Protein AF-A0A6N3BGV1-F1 (afdb_monomer_lite)

Structure (mmCIF, N/CA/C/O backbone):
data_AF-A0A6N3BGV1-F1
#
_entry.id   AF-A0A6N3BGV1-F1
#
loop_
_atom_site.group_PDB
_atom_site.id
_atom_site.type_symbol
_atom_site.label_atom_id
_atom_site.label_alt_id
_atom_site.label_comp_id
_atom_site.label_asym_id
_atom_site.label_entity_id
_atom_site.label_seq_id
_atom_site.pdbx_PDB_ins_code
_atom_site.Cartn_x
_atom_site.Cartn_y
_atom_site.Cartn_z
_atom_site.occupancy
_atom_site.B_iso_or_equiv
_atom_site.auth_seq_id
_atom_site.auth_comp_id
_atom_site.auth_asym_id
_atom_site.auth_atom_id
_atom_site.pdbx_PDB_model_num
ATOM 1 N N . MET A 1 1 ? 8.934 9.353 -20.964 1.00 65.31 1 MET A N 1
ATOM 2 C CA . MET A 1 1 ? 8.561 10.349 -19.938 1.00 65.31 1 MET A CA 1
ATOM 3 C C . MET A 1 1 ? 9.489 11.535 -20.100 1.00 65.31 1 MET A C 1
ATOM 5 O O . MET A 1 1 ? 10.690 11.306 -20.171 1.00 65.31 1 MET A O 1
ATOM 9 N N . ASP A 1 2 ? 8.966 12.751 -20.237 1.00 87.38 2 ASP A N 1
ATOM 10 C CA . ASP A 1 2 ? 9.803 13.955 -20.303 1.00 87.38 2 ASP A CA 1
ATOM 11 C C . ASP A 1 2 ? 10.305 14.365 -18.903 1.00 87.38 2 ASP A C 1
ATOM 13 O O . ASP A 1 2 ? 9.805 13.901 -17.872 1.00 87.38 2 ASP A O 1
ATOM 17 N N . TYR A 1 3 ? 11.333 15.218 -18.861 1.00 81.94 3 TYR A N 1
ATOM 18 C CA . TYR A 1 3 ? 11.948 15.681 -17.610 1.00 81.94 3 TYR A CA 1
ATOM 19 C C . TYR A 1 3 ? 10.944 16.352 -16.667 1.00 81.94 3 TYR A C 1
ATOM 21 O O . TYR A 1 3 ? 11.050 16.213 -15.447 1.00 81.94 3 TYR A O 1
ATOM 29 N N . LEU A 1 4 ? 9.959 17.058 -17.225 1.00 82.69 4 LEU A N 1
ATOM 30 C CA . LEU A 1 4 ? 8.923 17.727 -16.450 1.00 82.69 4 LEU A CA 1
ATOM 31 C C . LEU A 1 4 ? 8.037 16.708 -15.726 1.00 82.69 4 LEU A C 1
ATOM 33 O O . LEU A 1 4 ? 7.853 16.812 -14.514 1.00 82.69 4 LEU A O 1
ATOM 37 N N . SER A 1 5 ? 7.563 15.682 -16.436 1.00 84.00 5 SER A N 1
ATOM 38 C CA . SER A 1 5 ? 6.746 14.610 -15.859 1.00 84.00 5 SER A CA 1
ATOM 39 C C . SER A 1 5 ? 7.500 13.843 -14.773 1.00 84.00 5 SER A C 1
ATOM 41 O O . SER A 1 5 ? 6.928 13.525 -13.730 1.00 84.00 5 SER A O 1
ATOM 43 N N . HIS A 1 6 ? 8.799 13.594 -14.971 1.00 82.81 6 HIS A N 1
ATOM 44 C CA . HIS A 1 6 ? 9.640 12.955 -13.958 1.00 82.81 6 HIS A CA 1
ATOM 45 C C . HIS A 1 6 ? 9.761 13.814 -12.689 1.00 82.81 6 HIS A C 1
ATOM 47 O O . HIS A 1 6 ? 9.544 13.323 -11.582 1.00 82.81 6 HIS A O 1
ATOM 53 N N . ASN A 1 7 ? 10.028 15.113 -12.836 1.00 87.50 7 ASN A N 1
ATOM 54 C CA . ASN A 1 7 ? 10.204 16.006 -11.693 1.00 87.50 7 ASN A CA 1
ATOM 55 C C . ASN A 1 7 ? 8.891 16.217 -10.912 1.00 87.50 7 ASN A C 1
ATOM 57 O O .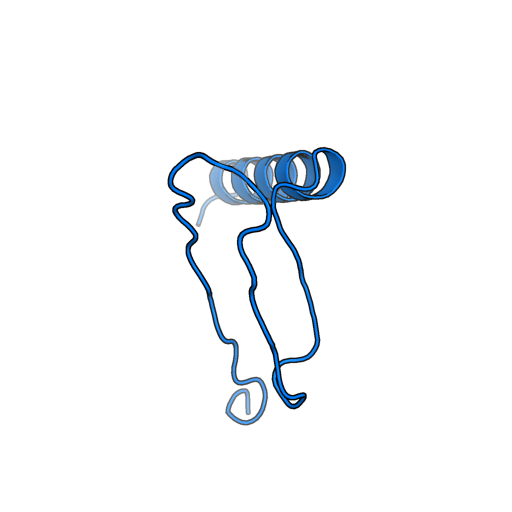 ASN A 1 7 ? 8.891 16.276 -9.681 1.00 87.50 7 ASN A O 1
ATOM 61 N N . VAL A 1 8 ? 7.750 16.279 -11.607 1.00 89.06 8 VAL A N 1
ATOM 62 C CA . VAL A 1 8 ? 6.423 16.333 -10.969 1.00 89.06 8 VAL A CA 1
ATOM 63 C C . VAL A 1 8 ? 6.153 15.057 -10.169 1.00 89.06 8 VAL A C 1
ATOM 65 O O . VAL A 1 8 ? 5.749 15.146 -9.010 1.00 89.06 8 VAL A O 1
ATOM 68 N N . SER A 1 9 ? 6.433 13.883 -10.746 1.00 85.81 9 SER A N 1
ATOM 69 C CA . SER A 1 9 ? 6.303 12.585 -10.068 1.00 85.81 9 SER A CA 1
ATOM 70 C C . SER A 1 9 ? 7.126 12.527 -8.778 1.00 85.81 9 SER A C 1
ATOM 72 O O . SER A 1 9 ? 6.595 12.201 -7.713 1.00 85.81 9 SER A O 1
ATOM 74 N N . GLU A 1 10 ? 8.404 12.898 -8.850 1.00 87.25 10 GLU A N 1
ATOM 75 C CA . GLU A 1 10 ? 9.318 12.853 -7.705 1.00 87.25 10 GLU A CA 1
ATOM 76 C C . GLU A 1 10 ? 8.901 13.811 -6.584 1.00 87.25 10 GLU A C 1
ATOM 78 O O . GLU A 1 10 ? 8.900 13.442 -5.406 1.00 87.25 10 GLU A O 1
ATOM 83 N N . ASN A 1 11 ? 8.484 15.034 -6.921 1.00 87.38 11 ASN A N 1
ATOM 84 C CA . ASN A 1 11 ? 8.010 15.985 -5.914 1.00 87.38 11 ASN A CA 1
ATOM 85 C C . ASN A 1 11 ? 6.691 15.538 -5.278 1.00 87.38 11 ASN A C 1
ATOM 87 O O . ASN A 1 11 ? 6.525 15.648 -4.061 1.00 87.38 11 ASN A O 1
ATOM 91 N N . LEU A 1 12 ? 5.777 14.963 -6.063 1.00 85.50 12 LEU A N 1
ATOM 92 C CA . LEU A 1 12 ? 4.534 14.409 -5.535 1.00 85.50 12 LEU A CA 1
ATOM 93 C C . LEU A 1 12 ? 4.814 13.243 -4.577 1.00 85.50 12 LEU A C 1
ATOM 95 O O . LEU A 1 12 ? 4.219 13.174 -3.501 1.00 85.50 12 LEU A O 1
ATOM 99 N N . LYS A 1 13 ? 5.759 12.363 -4.928 1.00 83.69 13 LYS A N 1
ATOM 100 C CA . LYS A 1 13 ? 6.204 11.257 -4.073 1.00 83.69 13 LYS A CA 1
ATOM 101 C C . LYS A 1 13 ? 6.762 11.768 -2.741 1.00 83.69 13 LYS A C 1
ATOM 103 O O . LYS A 1 13 ? 6.341 11.298 -1.683 1.00 83.69 13 LYS A O 1
ATOM 108 N N . LYS A 1 14 ? 7.625 12.790 -2.773 1.00 85.31 14 LYS A N 1
ATOM 109 C CA . LYS A 1 14 ? 8.180 13.433 -1.567 1.00 85.31 14 LYS A CA 1
ATOM 110 C C . LYS A 1 14 ? 7.096 14.034 -0.673 1.00 85.31 14 LYS A C 1
ATOM 112 O O . LYS A 1 14 ? 7.110 13.791 0.530 1.00 85.31 14 LYS A O 1
ATOM 117 N N . ILE A 1 15 ? 6.132 14.761 -1.242 1.00 86.62 15 ILE A N 1
ATOM 118 C CA . ILE A 1 15 ? 5.023 15.361 -0.479 1.00 86.62 15 ILE A CA 1
ATOM 119 C C . ILE A 1 15 ? 4.146 14.278 0.160 1.00 86.62 15 ILE A C 1
ATOM 121 O O . ILE A 1 15 ? 3.765 14.409 1.323 1.00 86.62 15 ILE A O 1
ATOM 125 N N . ARG A 1 16 ? 3.836 13.198 -0.572 1.00 84.06 16 ARG A N 1
ATOM 126 C CA . ARG A 1 16 ? 3.047 12.072 -0.043 1.00 84.06 16 ARG A CA 1
ATOM 127 C C . ARG A 1 16 ? 3.752 11.415 1.135 1.00 84.06 16 ARG A C 1
ATOM 129 O O . ARG A 1 16 ? 3.118 11.218 2.166 1.00 84.06 16 ARG A O 1
ATOM 136 N N . LYS A 1 17 ? 5.060 11.180 1.028 1.00 80.62 17 LYS A N 1
ATOM 137 C CA . LYS A 1 17 ? 5.865 10.623 2.120 1.00 80.62 17 LYS A CA 1
ATOM 138 C C . LYS A 1 17 ? 5.939 11.571 3.319 1.00 80.62 17 LYS A C 1
ATOM 140 O O . LYS A 1 17 ? 5.661 11.148 4.435 1.00 80.62 17 LYS A O 1
ATOM 145 N N . ALA A 1 18 ? 6.216 12.858 3.092 1.00 81.31 18 ALA A N 1
ATOM 146 C CA . ALA A 1 18 ? 6.309 13.871 4.149 1.00 81.31 18 ALA A CA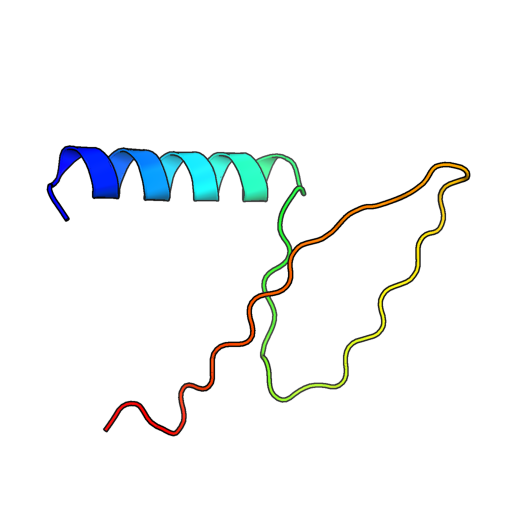 1
ATOM 147 C C . ALA A 1 18 ? 4.995 14.058 4.926 1.00 81.31 18 ALA A C 1
ATOM 149 O O . ALA A 1 18 ? 5.017 14.349 6.117 1.00 81.31 18 ALA A O 1
ATOM 150 N N . LYS A 1 19 ? 3.850 13.865 4.264 1.00 85.44 19 LYS A N 1
ATOM 151 C CA . LYS A 1 19 ? 2.518 13.925 4.883 1.00 85.44 19 LYS A CA 1
ATOM 152 C C . LYS A 1 19 ? 2.016 12.574 5.414 1.00 85.44 19 LYS A C 1
ATOM 154 O O . LYS A 1 19 ? 0.854 12.484 5.789 1.00 85.44 19 LYS A O 1
ATOM 159 N N . GLY A 1 20 ? 2.838 11.519 5.400 1.00 78.81 20 GLY A N 1
ATOM 160 C CA . GLY A 1 20 ? 2.430 10.178 5.842 1.00 78.81 20 GLY A CA 1
ATOM 161 C C . GLY A 1 20 ? 1.359 9.519 4.961 1.00 78.81 20 GLY A C 1
ATOM 162 O O . GLY A 1 20 ? 0.687 8.590 5.391 1.00 78.81 20 GLY A O 1
ATOM 163 N N . MET A 1 21 ? 1.188 9.990 3.723 1.00 79.94 21 MET A N 1
ATOM 164 C CA . MET A 1 21 ? 0.187 9.501 2.763 1.00 79.94 21 MET A CA 1
ATOM 165 C C . MET A 1 21 ? 0.676 8.305 1.930 1.00 79.94 21 MET A C 1
ATOM 167 O O . MET A 1 21 ? -0.043 7.830 1.051 1.00 79.94 21 MET A O 1
ATOM 171 N N . SER A 1 22 ? 1.909 7.847 2.144 1.00 78.81 22 SER A N 1
ATOM 172 C CA . SER A 1 22 ? 2.477 6.671 1.486 1.00 78.81 22 SER A CA 1
ATOM 173 C C . SER A 1 22 ? 3.405 5.934 2.439 1.00 78.81 22 SER A C 1
ATOM 175 O O . SER A 1 22 ? 4.252 6.560 3.076 1.00 78.81 22 SER A O 1
ATOM 177 N N . LEU A 1 23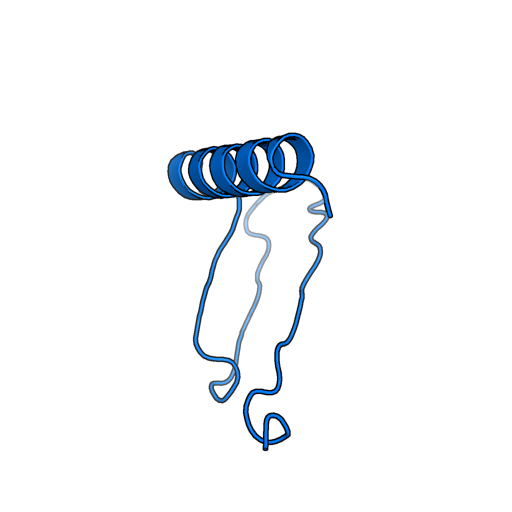 ? 3.272 4.612 2.478 1.00 78.12 23 LEU A N 1
ATOM 178 C CA . LEU A 1 23 ? 4.159 3.710 3.200 1.00 78.12 23 LEU A CA 1
ATOM 179 C C . LEU A 1 23 ? 4.939 2.884 2.173 1.00 78.12 23 LEU A C 1
ATOM 181 O O . LEU A 1 23 ? 4.357 2.408 1.200 1.00 78.12 23 LEU A O 1
ATOM 185 N N . GLU A 1 24 ? 6.246 2.754 2.381 1.00 82.56 24 GLU A N 1
ATOM 186 C CA . GLU A 1 24 ? 7.152 1.943 1.562 1.00 82.56 24 GLU A CA 1
ATOM 187 C C . GLU A 1 24 ? 7.815 0.919 2.488 1.00 82.56 24 GLU A C 1
ATOM 189 O O . GLU A 1 24 ? 8.354 1.300 3.528 1.00 82.56 24 GLU A O 1
ATOM 194 N N . PHE A 1 25 ? 7.753 -0.360 2.131 1.00 83.00 25 PHE A N 1
ATOM 195 C CA . PHE A 1 25 ? 8.342 -1.468 2.884 1.00 83.00 25 PHE A CA 1
ATOM 196 C C . PHE A 1 25 ? 8.726 -2.604 1.929 1.00 83.00 25 PHE A C 1
ATOM 198 O O . PHE A 1 25 ? 8.250 -2.645 0.791 1.00 83.00 25 PHE A O 1
ATOM 205 N N . GLU A 1 26 ? 9.621 -3.480 2.387 1.00 81.75 26 GLU A N 1
ATOM 206 C CA . GLU A 1 26 ? 10.082 -4.656 1.641 1.00 81.75 26 GLU A CA 1
ATOM 207 C C . GLU A 1 26 ? 8.907 -5.582 1.320 1.00 81.75 26 GLU A C 1
ATOM 209 O O . GLU A 1 26 ? 8.032 -5.786 2.157 1.00 81.75 26 GLU A O 1
ATOM 214 N N . THR A 1 27 ? 8.864 -6.104 0.094 1.00 80.62 27 THR A N 1
ATOM 215 C CA . THR A 1 27 ? 7.705 -6.833 -0.447 1.00 80.62 27 THR A CA 1
ATOM 216 C C . THR A 1 27 ? 7.679 -8.316 -0.081 1.00 80.62 27 THR A C 1
ATOM 218 O O . THR A 1 27 ? 6.687 -8.991 -0.351 1.00 80.62 27 THR A O 1
ATOM 221 N N . ASP A 1 28 ? 8.752 -8.829 0.514 1.00 81.06 28 ASP A N 1
ATOM 222 C CA . ASP A 1 28 ? 8.942 -10.227 0.907 1.00 81.06 28 ASP A CA 1
ATOM 223 C C . ASP A 1 28 ? 8.509 -10.520 2.352 1.00 81.06 28 ASP A C 1
ATOM 225 O O . ASP A 1 28 ? 8.511 -11.676 2.784 1.00 81.06 28 ASP A O 1
ATOM 229 N N . GLN A 1 29 ? 8.076 -9.499 3.092 1.00 82.94 29 GLN A N 1
ATOM 230 C CA . GLN A 1 29 ? 7.583 -9.644 4.457 1.00 82.94 29 GLN A CA 1
ATOM 231 C C . GLN A 1 29 ? 6.043 -9.690 4.500 1.00 82.94 29 GLN A C 1
ATOM 233 O O . GLN A 1 29 ? 5.368 -9.031 3.711 1.00 82.94 29 GLN A O 1
ATOM 238 N N . PRO A 1 30 ? 5.427 -10.431 5.439 1.00 84.75 30 PRO A N 1
ATOM 239 C CA . PRO A 1 30 ? 3.982 -10.366 5.648 1.00 84.75 30 PRO A CA 1
ATOM 240 C C . PRO A 1 30 ? 3.514 -8.961 6.067 1.00 84.75 30 PRO A C 1
ATOM 242 O O . PRO A 1 30 ? 4.077 -8.355 6.980 1.00 84.75 30 PRO A O 1
ATOM 245 N N . HIS A 1 31 ? 2.425 -8.471 5.465 1.00 85.00 31 HIS A N 1
ATOM 246 C CA . HIS A 1 31 ? 1.849 -7.156 5.772 1.00 85.00 31 HIS A CA 1
ATOM 247 C C . HIS A 1 31 ? 0.411 -7.256 6.285 1.00 85.00 31 HIS A C 1
ATOM 249 O O . HIS A 1 31 ? -0.419 -7.970 5.722 1.00 85.00 31 HIS A O 1
ATOM 255 N N . VAL A 1 32 ? 0.096 -6.485 7.331 1.00 87.19 32 VAL A N 1
ATOM 256 C CA . VAL A 1 32 ? -1.252 -6.379 7.905 1.00 87.19 32 VAL A CA 1
ATOM 257 C C . VAL A 1 32 ? -1.702 -4.922 7.864 1.00 87.19 32 VAL A C 1
ATOM 259 O O . VAL A 1 32 ? -1.064 -4.052 8.451 1.00 87.19 32 VAL A O 1
ATOM 262 N N . TYR A 1 33 ? -2.831 -4.660 7.204 1.00 85.94 33 TYR A N 1
ATOM 263 C CA . TYR A 1 33 ? -3.441 -3.332 7.133 1.00 85.94 33 TYR A CA 1
ATOM 264 C C . TYR A 1 33 ? -4.695 -3.294 8.003 1.00 85.94 33 TYR A C 1
ATOM 266 O O . TYR A 1 33 ? -5.597 -4.115 7.839 1.00 85.94 33 TYR A O 1
ATOM 274 N N . ARG A 1 34 ? -4.770 -2.327 8.921 1.00 90.69 34 ARG A N 1
ATOM 275 C CA . ARG A 1 34 ? -5.925 -2.142 9.806 1.00 90.69 34 ARG A CA 1
ATOM 276 C C . ARG A 1 34 ? -6.372 -0.688 9.796 1.00 90.69 34 ARG A C 1
ATOM 278 O O . ARG A 1 34 ? -5.607 0.197 10.167 1.00 90.69 34 ARG A O 1
ATOM 285 N N . ASN A 1 35 ? -7.622 -0.455 9.406 1.00 91.31 35 ASN A N 1
ATOM 286 C CA . ASN A 1 35 ? -8.262 0.839 9.595 1.00 91.31 35 ASN A CA 1
ATOM 287 C C . ASN A 1 35 ? -8.670 0.977 11.069 1.00 91.31 35 ASN A C 1
ATOM 289 O O . ASN A 1 35 ? -9.528 0.231 11.534 1.00 91.31 35 ASN A O 1
ATOM 293 N N . GLN A 1 36 ? -8.029 1.892 11.798 1.00 92.81 36 GLN A N 1
ATOM 294 C CA . GLN A 1 36 ? -8.379 2.220 13.188 1.00 92.81 36 GLN A CA 1
ATOM 295 C C . GLN A 1 36 ? -9.347 3.412 13.286 1.00 92.81 36 GLN A C 1
ATOM 297 O O . GLN A 1 36 ? -9.751 3.784 14.383 1.00 92.81 36 GLN A O 1
ATOM 302 N N . GLY A 1 37 ? -9.684 4.041 12.156 1.00 91.12 37 GLY A N 1
ATOM 303 C CA . GLY A 1 37 ? -10.630 5.147 12.090 1.00 91.12 37 GLY A CA 1
ATOM 304 C C . GLY A 1 37 ? -12.079 4.677 11.990 1.00 91.12 37 GLY A C 1
ATOM 305 O O . GLY A 1 37 ? -12.371 3.511 11.727 1.00 91.12 37 GLY A O 1
ATOM 306 N N . THR A 1 38 ? -12.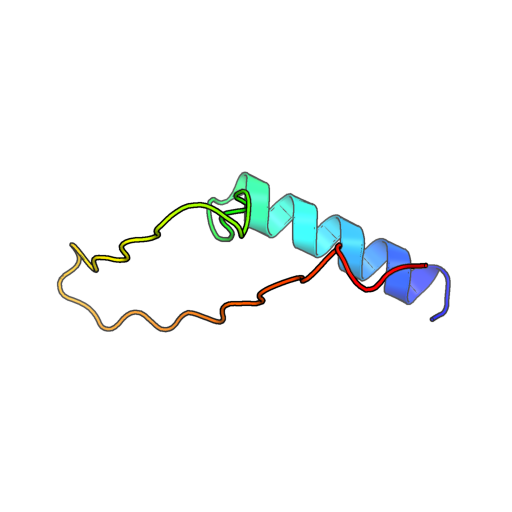998 5.619 12.172 1.00 94.88 38 THR A N 1
ATOM 307 C CA . THR A 1 38 ? -14.446 5.406 12.025 1.00 94.88 38 THR A CA 1
ATOM 308 C C . THR A 1 38 ? -14.938 5.618 10.592 1.00 94.88 38 THR A C 1
ATOM 310 O O . THR A 1 38 ? -16.047 5.209 10.256 1.00 94.88 38 THR A O 1
ATOM 313 N N . GLU A 1 39 ? -14.120 6.236 9.737 1.00 95.88 39 GLU A N 1
ATOM 314 C CA . GLU A 1 39 ? -14.447 6.532 8.342 1.00 95.88 39 GLU A CA 1
ATOM 315 C C . GLU A 1 39 ? -13.847 5.515 7.365 1.00 95.88 39 GLU A C 1
ATOM 317 O O . GLU A 1 39 ? -12.896 4.786 7.668 1.00 95.88 39 GLU A O 1
ATOM 322 N N . LYS A 1 40 ? -14.411 5.469 6.153 1.00 92.25 40 LYS A N 1
ATOM 323 C CA . LYS A 1 40 ? -13.937 4.588 5.084 1.00 92.25 40 LYS A CA 1
ATOM 324 C C . LYS A 1 40 ? -12.561 5.037 4.592 1.00 92.25 40 LYS A C 1
ATOM 326 O O . LYS A 1 40 ? -12.390 6.168 4.149 1.00 92.25 40 LYS A O 1
ATOM 331 N N . VAL A 1 41 ? -11.614 4.103 4.568 1.00 88.62 41 VAL A N 1
ATOM 332 C CA . VAL A 1 41 ? -10.288 4.300 3.972 1.00 88.62 41 VAL A CA 1
ATOM 333 C C . VAL A 1 41 ? -10.252 3.679 2.576 1.00 88.62 41 VAL A C 1
ATOM 335 O O . VAL A 1 41 ? -10.685 2.545 2.381 1.00 88.62 41 VAL A O 1
ATOM 338 N N . CYS A 1 42 ? -9.703 4.418 1.612 1.00 86.19 42 CYS A N 1
ATOM 339 C CA . CYS A 1 42 ? -9.350 3.910 0.289 1.00 86.19 42 CYS A CA 1
ATOM 340 C C . CYS A 1 42 ? -7.829 3.973 0.134 1.00 86.19 42 CYS A C 1
ATOM 342 O O . CYS A 1 42 ? -7.235 5.041 0.281 1.00 86.19 42 CYS A O 1
ATOM 344 N N . CYS A 1 43 ? -7.200 2.845 -0.184 1.00 82.88 43 CYS A N 1
ATOM 345 C CA . CYS A 1 43 ? -5.774 2.770 -0.475 1.00 82.88 43 CYS A CA 1
ATOM 346 C C . CYS A 1 43 ? -5.535 2.122 -1.842 1.00 82.88 43 CYS A C 1
ATOM 348 O O . CYS A 1 43 ? -6.348 1.339 -2.332 1.00 82.88 43 CYS A O 1
ATOM 350 N N . VAL A 1 44 ? -4.408 2.476 -2.456 1.00 83.50 44 VAL A N 1
ATOM 351 C CA . VAL A 1 44 ? -3.887 1.821 -3.658 1.00 83.50 44 VAL A CA 1
ATOM 352 C C . VAL A 1 44 ? -2.533 1.239 -3.286 1.00 83.50 44 VAL A C 1
ATOM 354 O O . VAL A 1 44 ? -1.661 1.969 -2.812 1.00 83.50 44 VAL A O 1
ATOM 357 N N . CYS A 1 45 ? -2.375 -0.066 -3.482 1.00 83.31 45 CYS A N 1
ATOM 358 C CA . CYS A 1 45 ? -1.155 -0.799 -3.167 1.00 83.31 45 CYS A CA 1
ATOM 359 C C . CYS A 1 45 ? -0.453 -1.201 -4.465 1.00 83.31 45 CYS A C 1
ATOM 3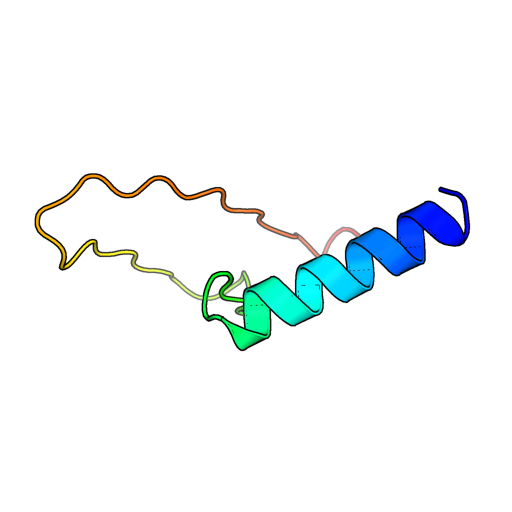61 O O . CYS A 1 45 ? -1.088 -1.728 -5.377 1.00 83.31 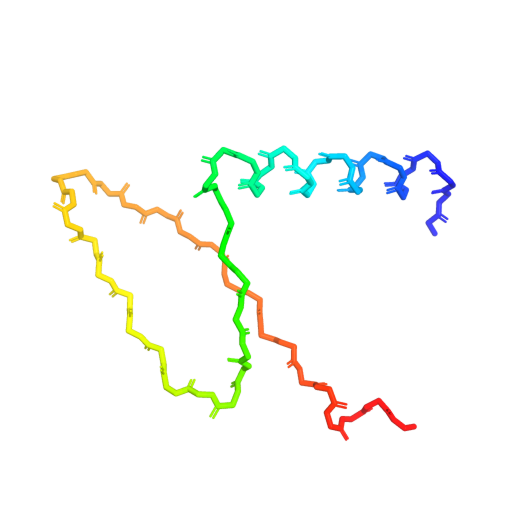45 CYS A O 1
ATOM 363 N N . PHE A 1 46 ? 0.856 -0.967 -4.530 1.00 81.75 46 PHE A N 1
ATOM 364 C CA . PHE A 1 46 ? 1.709 -1.402 -5.632 1.00 81.75 46 PHE A CA 1
ATOM 365 C C . PHE A 1 46 ? 2.726 -2.394 -5.077 1.00 81.75 46 PHE A C 1
ATOM 367 O O . PHE A 1 46 ? 3.483 -2.048 -4.174 1.00 81.75 46 PHE A O 1
ATOM 374 N N . PHE A 1 47 ? 2.738 -3.612 -5.614 1.00 80.94 47 PHE A N 1
ATOM 375 C CA . PHE A 1 47 ? 3.722 -4.632 -5.267 1.00 80.94 47 PHE A CA 1
ATOM 376 C C . PHE A 1 47 ? 4.755 -4.703 -6.383 1.00 80.94 47 PHE A C 1
ATOM 378 O O . PHE A 1 47 ? 4.403 -4.895 -7.547 1.00 80.94 47 PHE A O 1
ATOM 385 N N . LEU A 1 48 ? 6.018 -4.502 -6.022 1.00 76.69 48 LEU A N 1
ATOM 386 C CA . LEU A 1 48 ? 7.135 -4.553 -6.951 1.00 76.69 48 LEU A CA 1
ATOM 387 C C . LEU A 1 48 ? 7.895 -5.856 -6.722 1.00 76.69 48 LEU A C 1
ATOM 389 O O . LEU A 1 48 ? 8.385 -6.126 -5.627 1.00 76.69 48 LEU A O 1
ATOM 393 N N . ASP A 1 49 ? 7.956 -6.669 -7.769 1.00 77.12 49 ASP A N 1
ATOM 394 C CA . ASP A 1 49 ? 8.775 -7.869 -7.804 1.00 77.12 49 ASP A CA 1
ATOM 395 C C . ASP A 1 49 ? 10.114 -7.534 -8.467 1.00 77.12 49 ASP A C 1
ATOM 397 O O . ASP A 1 49 ? 10.206 -7.394 -9.688 1.00 77.12 49 ASP A O 1
ATOM 401 N N . TYR A 1 50 ? 11.147 -7.377 -7.643 1.00 72.12 50 TYR A N 1
ATOM 402 C CA . TYR A 1 50 ? 12.500 -7.068 -8.101 1.00 72.12 50 TYR A CA 1
ATOM 403 C C . TYR A 1 50 ? 13.264 -8.302 -8.600 1.00 72.12 50 TYR A C 1
ATOM 405 O O . TYR A 1 50 ? 14.323 -8.149 -9.203 1.00 72.12 50 TYR A O 1
ATOM 413 N N . THR A 1 51 ? 12.742 -9.521 -8.409 1.00 70.19 51 THR A N 1
ATOM 414 C CA . THR A 1 51 ? 13.450 -10.755 -8.799 1.00 70.19 51 THR A CA 1
ATOM 415 C C . THR A 1 51 ? 13.430 -11.024 -10.305 1.00 70.19 51 THR A C 1
ATOM 417 O O . THR A 1 51 ? 14.211 -11.835 -10.794 1.00 70.19 51 THR A O 1
ATOM 420 N N . ARG A 1 52 ? 12.578 -10.316 -11.058 1.00 61.81 52 ARG A N 1
ATOM 421 C CA . ARG A 1 52 ? 12.447 -10.430 -12.522 1.00 61.81 52 ARG A CA 1
ATOM 422 C C . ARG A 1 52 ? 13.105 -9.292 -13.304 1.00 61.81 52 ARG A C 1
ATOM 424 O O . ARG A 1 52 ? 12.873 -9.168 -14.502 1.00 61.81 52 ARG A O 1
ATOM 431 N N . ILE A 1 53 ? 13.906 -8.462 -12.639 1.00 59.28 53 ILE A N 1
ATOM 432 C CA . ILE A 1 53 ? 14.711 -7.426 -13.291 1.00 59.28 53 ILE A CA 1
ATOM 433 C C . ILE A 1 53 ? 16.111 -8.007 -13.528 1.00 59.28 53 ILE A C 1
ATOM 435 O O . ILE A 1 53 ? 17.044 -7.730 -12.778 1.00 59.28 53 ILE A O 1
ATOM 439 N N . ILE A 1 54 ? 16.225 -8.869 -14.540 1.00 50.56 54 ILE A N 1
ATOM 440 C CA . ILE A 1 54 ? 17.490 -9.302 -15.153 1.00 50.56 54 ILE A CA 1
ATOM 441 C C . ILE A 1 54 ? 17.302 -9.226 -16.665 1.00 50.56 54 ILE A C 1
ATOM 443 O O . ILE A 1 54 ? 16.247 -9.712 -17.134 1.00 50.56 54 ILE A O 1
#

Radius of gyration: 14.72 Å; chains: 1; bounding box: 32×28×34 Å

pLDDT: mean 82.37, std 8.3, range [50.56, 95.88]

InterPro domains:
  IPR014710 RmlC-like jelly roll fold [G3DSA:2.60.120.10] (7-52)

Sequence (54 aa):
MDYLSHNVSENLKKIRKAKGMSLEFETDQPHVYRNQGTEKVCCVCFFLDYTRII

Secondary structure (DSSP, 8-state):
--HHHHHHHHHHHHHHHHTT------TTS-------SSSPP--------GGG--

Organism: NCBI:txid33039

Foldseek 3Di:
DDPVVVVVVVVVVVVCVVVVVDDDDDQPDDDDDDDPDPDDDDDDDDHDDPVPPD